Protein AF-A0A2I0R0S6-F1 (afdb_monomer_lite)

Sequence (100 aa):
MKDKNSAKSFLFNKSNYTFLIIGVVLIVVGFLLMIGGAAESLDEFNPDELFSPIRLTVAPILILIGYGVIIYSIMKKPQGLKKKDQLVDKGTMTSENNEE

pLDDT: mean 71.06, std 14.99, range [39.81, 94.88]

Foldseek 3Di:
DDPDDPVPPCLADPVLVVLLVVLVVLLVVLVVLLVVQPDPDPPDPPCCSVPVVCNVPVSVVSNVVSVVSNVCSSVPGPPVVVVVVVVVVVVVVVVVVVVD

Radius of gyration: 25.1 Å; chains: 1; bounding box: 50×36×78 Å

Secondary structure (DSSP, 8-state):
-----------S-HHHHHHHHHHHHHHHHHHHHHHTT--S-TT---HHHHS-HIIIIIHHHHHHHHHHHHHHHHHS--TTHHHHHHHHHHHHHHHHTT--

Structure (mmCIF, N/CA/C/O backbone):
data_AF-A0A2I0R0S6-F1
#
_entry.id   AF-A0A2I0R0S6-F1
#
loop_
_atom_site.group_PDB
_atom_site.id
_atom_site.type_symbol
_atom_site.label_atom_id
_atom_site.label_alt_id
_atom_site.label_comp_id
_atom_site.label_asym_id
_atom_site.label_entity_id
_atom_site.label_seq_id
_atom_site.pdbx_PDB_ins_code
_atom_site.Cartn_x
_atom_site.Cartn_y
_atom_site.Cartn_z
_atom_site.occupancy
_atom_site.B_iso_or_equiv
_atom_site.auth_seq_id
_atom_site.auth_comp_id
_atom_site.auth_asym_id
_atom_site.auth_atom_id
_atom_site.pdbx_PDB_model_num
ATOM 1 N N . MET A 1 1 ? -33.723 -20.772 24.095 1.00 46.19 1 MET A N 1
ATOM 2 C CA . MET A 1 1 ? -32.339 -20.279 23.926 1.00 46.19 1 MET A CA 1
ATOM 3 C C . MET A 1 1 ? -32.353 -19.065 23.008 1.00 46.19 1 MET A C 1
ATOM 5 O O . MET A 1 1 ? -33.164 -19.039 22.097 1.00 46.19 1 MET A O 1
ATOM 9 N N . LYS A 1 2 ? -31.535 -18.041 23.280 1.00 39.81 2 LYS A N 1
ATOM 10 C CA . LYS A 1 2 ? -31.439 -16.816 22.469 1.00 39.81 2 LYS A CA 1
ATOM 11 C C . LYS A 1 2 ? -30.070 -16.848 21.795 1.00 39.81 2 LYS A C 1
ATOM 13 O O . LYS A 1 2 ? -29.069 -16.571 22.455 1.00 39.81 2 LYS A O 1
ATOM 18 N N . ASP A 1 3 ? -30.038 -17.273 20.536 1.00 47.25 3 ASP A N 1
ATOM 19 C CA . ASP A 1 3 ? -28.813 -17.397 19.750 1.00 47.25 3 ASP A CA 1
ATOM 20 C C . ASP A 1 3 ? -28.200 -16.014 19.556 1.00 47.25 3 ASP A C 1
ATOM 22 O O . ASP A 1 3 ? -28.685 -15.164 18.804 1.00 47.25 3 ASP A O 1
ATOM 26 N N . LYS A 1 4 ? -27.142 -15.753 20.324 1.00 46.62 4 LYS A N 1
ATOM 27 C CA . LYS A 1 4 ? -26.336 -14.550 20.185 1.00 46.62 4 LYS A CA 1
ATOM 28 C C . LYS A 1 4 ? -25.519 -14.720 18.915 1.00 46.62 4 LYS A C 1
ATOM 30 O O . LYS A 1 4 ? -24.437 -15.299 18.945 1.00 46.62 4 LYS A O 1
ATOM 35 N N . ASN A 1 5 ? -26.094 -14.224 17.818 1.00 51.34 5 ASN A N 1
ATOM 36 C CA . ASN A 1 5 ? -25.410 -13.848 16.588 1.00 51.34 5 ASN A CA 1
ATOM 37 C C . ASN A 1 5 ? -23.947 -13.539 16.881 1.00 51.34 5 ASN A C 1
ATOM 39 O O . ASN A 1 5 ? -23.665 -12.670 17.711 1.00 51.34 5 ASN A O 1
ATOM 43 N N . SER A 1 6 ? -23.050 -14.266 16.214 1.00 50.78 6 SER A N 1
ATOM 44 C CA . SER A 1 6 ? -21.615 -14.038 16.235 1.00 50.78 6 SER A CA 1
ATOM 45 C C . SER A 1 6 ? -21.357 -12.553 16.032 1.00 50.78 6 SER A C 1
ATOM 47 O O . SER A 1 6 ? -21.371 -12.046 14.910 1.00 50.78 6 SER A O 1
ATOM 49 N N . ALA A 1 7 ? -21.126 -11.845 17.135 1.00 49.03 7 ALA A N 1
ATOM 50 C CA . ALA A 1 7 ? -20.551 -10.524 17.118 1.00 49.03 7 ALA A CA 1
ATOM 51 C C . ALA A 1 7 ? -19.114 -10.741 16.661 1.00 49.03 7 ALA A C 1
ATOM 53 O O . ALA A 1 7 ? -18.201 -10.853 17.474 1.00 49.03 7 ALA A O 1
ATOM 54 N N . LYS A 1 8 ? -18.941 -10.909 15.343 1.00 54.69 8 LYS A N 1
ATOM 55 C CA . LYS A 1 8 ? -17.659 -10.827 14.663 1.00 54.69 8 LYS A CA 1
ATOM 56 C C . LYS A 1 8 ? -17.108 -9.500 15.150 1.00 54.69 8 LYS A C 1
ATOM 58 O O . LYS A 1 8 ? -17.644 -8.4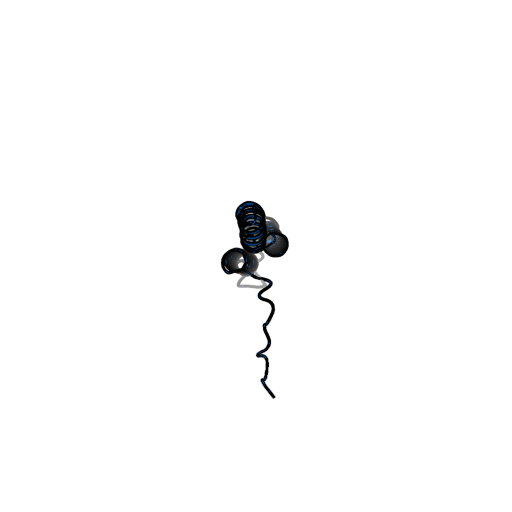50 14.798 1.00 54.69 8 LYS A O 1
ATOM 63 N N . SER A 1 9 ? -16.173 -9.559 16.093 1.00 53.31 9 SER A N 1
ATOM 64 C CA . SER A 1 9 ? -15.580 -8.376 16.681 1.00 53.31 9 SER A CA 1
ATOM 65 C C . SER A 1 9 ? -15.012 -7.607 15.500 1.00 53.31 9 SER A C 1
ATOM 67 O O . SER A 1 9 ? -14.102 -8.066 14.812 1.00 5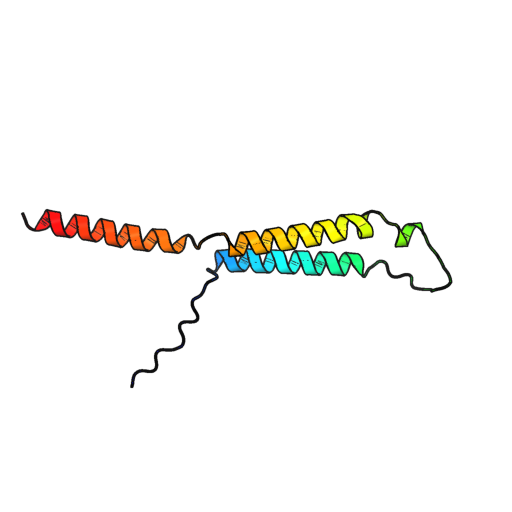3.31 9 SER A O 1
ATOM 69 N N . PHE A 1 10 ? -15.664 -6.499 15.155 1.00 58.34 10 PHE A N 1
ATOM 70 C CA . PHE A 1 10 ? -15.235 -5.649 14.060 1.00 58.34 10 PHE A CA 1
ATOM 71 C C . PHE A 1 10 ? -13.941 -4.977 14.528 1.00 58.34 10 PHE A C 1
ATOM 73 O O . PHE A 1 10 ? -13.939 -3.849 15.011 1.00 58.34 10 PHE A O 1
ATOM 80 N N . LEU A 1 11 ? -12.833 -5.717 14.417 1.00 59.09 11 LEU A N 1
ATOM 81 C CA . LEU A 1 11 ? -11.462 -5.256 14.639 1.00 59.09 11 LEU A CA 1
ATOM 82 C C . LEU A 1 11 ? -11.151 -4.057 13.729 1.00 59.09 11 LEU A C 1
ATOM 84 O O . LEU A 1 11 ? -10.326 -3.207 14.054 1.00 59.09 11 LEU A O 1
ATOM 88 N N . PHE A 1 12 ? -11.898 -3.937 12.630 1.00 61.66 12 PHE A N 1
ATOM 89 C CA . PHE A 1 12 ? -11.816 -2.858 11.665 1.00 61.66 12 PHE A CA 1
ATOM 90 C C . PHE A 1 12 ? -13.043 -1.952 11.778 1.00 61.66 12 PHE A C 1
ATOM 92 O O . PHE A 1 12 ? -14.133 -2.273 11.308 1.00 61.66 12 PHE A O 1
ATOM 99 N N . ASN A 1 13 ? -12.863 -0.786 12.400 1.00 68.12 13 ASN A N 1
ATOM 100 C CA . ASN A 1 13 ? -13.812 0.314 12.248 1.00 68.12 13 ASN A CA 1
ATOM 101 C C . ASN A 1 13 ? -13.825 0.790 10.785 1.00 68.12 13 ASN A C 1
ATOM 103 O O . ASN A 1 13 ? -12.810 0.688 10.096 1.00 68.12 13 ASN A O 1
ATOM 107 N N . LYS A 1 14 ? -14.944 1.372 10.326 1.00 69.00 14 LYS A N 1
ATOM 108 C CA . LYS A 1 14 ? -15.149 1.830 8.932 1.00 69.00 14 LYS A CA 1
ATOM 109 C C . LYS A 1 14 ? -13.982 2.678 8.403 1.00 69.00 14 LYS A C 1
ATOM 111 O O . LYS A 1 14 ? -13.584 2.525 7.259 1.00 69.00 14 LYS A O 1
ATOM 116 N N . SER A 1 15 ? -13.404 3.517 9.265 1.00 70.94 15 SER A N 1
ATOM 117 C CA . SER A 1 15 ? -12.243 4.353 8.937 1.00 70.94 15 SER A CA 1
ATOM 118 C C . SER A 1 15 ? -10.954 3.546 8.720 1.00 70.94 15 SER A C 1
ATOM 120 O O . SER A 1 15 ? -10.239 3.797 7.758 1.00 70.94 15 SER A O 1
ATOM 122 N N . ASN A 1 16 ? -10.681 2.538 9.555 1.00 77.19 16 ASN A N 1
ATOM 123 C CA . ASN A 1 16 ? -9.493 1.685 9.426 1.00 77.19 16 ASN A CA 1
ATOM 124 C C . ASN A 1 16 ? -9.600 0.739 8.219 1.00 77.19 16 ASN A C 1
ATOM 126 O O . ASN A 1 16 ? -8.598 0.426 7.583 1.00 77.19 16 ASN A O 1
ATOM 130 N N . TYR A 1 17 ? -10.820 0.316 7.879 1.00 83.62 17 TYR A N 1
ATOM 131 C CA . TYR A 1 17 ? -11.077 -0.527 6.713 1.00 83.62 17 TYR A CA 1
ATOM 132 C C . TYR A 1 17 ? -10.778 0.193 5.387 1.00 83.62 17 TYR A C 1
ATOM 134 O O . TYR A 1 17 ? -10.258 -0.422 4.460 1.00 83.62 17 TYR A O 1
ATOM 142 N N . THR A 1 18 ? -11.021 1.506 5.309 1.00 85.19 18 THR A N 1
ATOM 143 C CA . THR A 1 18 ? -10.655 2.306 4.130 1.00 85.19 18 THR A CA 1
ATOM 144 C C . THR A 1 18 ? -9.145 2.303 3.889 1.00 85.19 18 THR A C 1
ATOM 146 O O . THR A 1 18 ? -8.712 2.059 2.767 1.00 85.19 18 THR A O 1
ATOM 149 N N . PHE A 1 19 ? -8.330 2.516 4.929 1.00 86.06 19 PHE A N 1
ATOM 150 C CA . PHE A 1 19 ? -6.869 2.492 4.788 1.00 86.06 19 PHE A CA 1
ATOM 151 C C . PHE A 1 19 ? -6.329 1.092 4.456 1.00 86.06 19 PHE A C 1
ATOM 153 O O . PHE A 1 19 ? -5.395 0.973 3.666 1.00 86.06 19 PHE A O 1
ATOM 160 N N . LEU A 1 20 ? -6.964 0.034 4.978 1.00 89.31 20 LEU A N 1
ATOM 161 C CA . LEU A 1 20 ? -6.657 -1.348 4.605 1.00 89.31 20 LEU A CA 1
ATOM 162 C C . LEU A 1 20 ? -6.860 -1.579 3.098 1.00 89.31 20 LEU A C 1
ATOM 164 O O . LEU A 1 20 ? -5.961 -2.089 2.435 1.00 89.31 20 LEU A O 1
ATOM 168 N N . ILE A 1 21 ? -8.013 -1.171 2.553 1.00 90.25 21 ILE A N 1
ATOM 169 C CA . ILE A 1 21 ? -8.302 -1.298 1.116 1.00 90.25 21 ILE A CA 1
ATOM 170 C C . ILE A 1 21 ? -7.295 -0.502 0.288 1.00 90.25 21 ILE A C 1
ATOM 172 O O . ILE A 1 21 ? -6.784 -1.022 -0.699 1.00 90.25 21 ILE A O 1
ATOM 176 N N . ILE A 1 22 ? -6.978 0.730 0.696 1.00 91.12 22 ILE A N 1
ATOM 177 C CA . ILE A 1 22 ? -5.987 1.563 0.001 1.00 91.12 22 ILE A CA 1
ATOM 178 C C . ILE A 1 22 ? -4.631 0.848 -0.063 1.00 91.12 22 ILE A C 1
ATOM 180 O O . ILE A 1 22 ? -4.021 0.792 -1.128 1.00 91.12 22 ILE A O 1
ATOM 184 N N . GLY A 1 23 ? -4.180 0.248 1.043 1.00 91.00 23 GLY A N 1
ATOM 185 C CA . GLY A 1 23 ? -2.936 -0.520 1.071 1.00 91.00 23 GLY A CA 1
ATOM 186 C C . GLY A 1 23 ? -2.953 -1.734 0.134 1.00 91.00 23 GLY A C 1
ATOM 187 O O . GLY A 1 23 ? -1.982 -1.972 -0.579 1.00 91.00 23 GLY A O 1
ATOM 188 N N . VAL A 1 24 ? -4.075 -2.458 0.066 1.00 93.62 24 VAL A N 1
ATOM 189 C CA . VAL A 1 24 ? -4.245 -3.588 -0.867 1.00 93.62 24 VAL A CA 1
ATOM 190 C C . VAL A 1 24 ? -4.208 -3.119 -2.323 1.00 93.62 24 VAL A C 1
ATOM 192 O O . VAL A 1 24 ? -3.519 -3.727 -3.137 1.00 93.62 24 VAL A O 1
ATOM 195 N N . VAL A 1 25 ? -4.892 -2.019 -2.654 1.00 94.88 25 VAL A N 1
ATOM 196 C CA . VAL A 1 25 ? -4.876 -1.443 -4.009 1.00 94.88 25 VAL A CA 1
ATOM 197 C C . VAL A 1 25 ? -3.457 -1.036 -4.411 1.00 94.88 25 VAL A C 1
ATOM 199 O O . VAL A 1 25 ? -3.045 -1.335 -5.527 1.00 94.88 25 VAL A O 1
ATOM 202 N N . LEU A 1 26 ? -2.678 -0.432 -3.507 1.00 92.62 26 LEU A N 1
ATOM 203 C CA . LEU A 1 26 ? -1.278 -0.075 -3.771 1.00 92.62 26 LEU A CA 1
ATOM 204 C C . LEU A 1 26 ? -0.408 -1.297 -4.086 1.00 92.62 26 LEU A C 1
ATOM 206 O O . LEU A 1 26 ? 0.393 -1.249 -5.016 1.00 92.62 26 LEU A O 1
ATOM 210 N N . ILE A 1 27 ? -0.588 -2.399 -3.353 1.00 92.56 27 ILE A N 1
ATOM 211 C CA . ILE A 1 27 ? 0.131 -3.654 -3.610 1.00 92.56 27 ILE A CA 1
ATOM 212 C C . ILE A 1 27 ? -0.244 -4.218 -4.984 1.00 92.56 27 ILE A C 1
ATOM 214 O O . ILE A 1 27 ? 0.640 -4.577 -5.758 1.00 92.56 27 ILE A O 1
ATOM 218 N N . VAL A 1 28 ? -1.540 -4.258 -5.310 1.00 93.25 28 VAL A N 1
ATOM 219 C CA . VAL A 1 28 ? -2.026 -4.739 -6.613 1.00 93.25 28 VAL A CA 1
ATOM 220 C C . VAL A 1 28 ? -1.463 -3.889 -7.750 1.00 93.25 28 VAL A C 1
ATOM 222 O O . VAL A 1 28 ? -0.950 -4.437 -8.719 1.00 93.25 28 VAL A O 1
ATOM 225 N N . VAL A 1 29 ? -1.488 -2.561 -7.617 1.00 90.19 29 VAL A N 1
ATOM 226 C CA . VAL A 1 29 ? -0.899 -1.644 -8.604 1.00 90.19 29 VAL A CA 1
ATOM 227 C C . VAL A 1 29 ? 0.610 -1.863 -8.733 1.00 90.19 29 VAL A C 1
ATOM 229 O O . VAL A 1 29 ? 1.116 -1.886 -9.850 1.00 90.19 29 VAL A O 1
ATOM 232 N N . GLY A 1 30 ? 1.326 -2.085 -7.627 1.00 88.19 30 GLY A N 1
ATOM 233 C CA . GLY A 1 30 ? 2.759 -2.391 -7.645 1.00 88.19 30 GLY A CA 1
ATOM 234 C C . GLY A 1 30 ? 3.078 -3.677 -8.409 1.00 88.19 30 GLY A C 1
ATOM 235 O O . GLY A 1 30 ? 3.978 -3.687 -9.247 1.00 88.19 30 GLY A O 1
ATOM 236 N N . PHE A 1 31 ? 2.296 -4.737 -8.193 1.00 87.38 31 PHE A N 1
ATOM 237 C CA . PHE A 1 31 ? 2.440 -5.981 -8.952 1.00 87.38 31 PHE A CA 1
ATOM 238 C C . PHE A 1 31 ? 2.058 -5.822 -10.428 1.00 87.38 31 PHE A C 1
ATOM 240 O O . PHE A 1 31 ? 2.751 -6.354 -11.291 1.00 87.38 31 PHE A O 1
ATOM 247 N N . LEU A 1 32 ? 1.013 -5.053 -10.747 1.00 86.62 32 LEU A N 1
ATOM 248 C CA . LEU A 1 32 ? 0.648 -4.759 -12.137 1.00 86.62 32 LEU A CA 1
ATOM 249 C C . LEU A 1 32 ? 1.758 -3.989 -12.868 1.00 86.62 32 LEU A C 1
ATOM 251 O O . LEU A 1 32 ? 2.066 -4.307 -14.015 1.00 86.62 32 LEU A O 1
ATOM 255 N N . LEU A 1 33 ? 2.410 -3.036 -12.192 1.00 82.81 33 LEU A N 1
ATOM 256 C CA . LEU A 1 33 ? 3.569 -2.313 -12.729 1.00 82.81 33 LEU A CA 1
ATOM 257 C C . LEU A 1 33 ? 4.749 -3.251 -13.044 1.00 82.81 33 LEU A C 1
ATOM 259 O O . LEU A 1 33 ? 5.483 -3.015 -14.004 1.00 82.81 33 LEU A O 1
ATOM 263 N N . MET A 1 34 ? 4.923 -4.308 -12.242 1.00 81.06 34 MET A N 1
ATOM 264 C CA . MET A 1 34 ? 5.965 -5.323 -12.426 1.00 81.06 34 MET A CA 1
ATOM 265 C C . MET A 1 34 ? 5.678 -6.237 -13.631 1.00 81.06 34 MET A C 1
ATOM 267 O O . MET A 1 34 ? 6.609 -6.626 -14.328 1.00 81.06 34 MET A O 1
ATOM 271 N N . ILE A 1 35 ? 4.403 -6.544 -13.904 1.00 75.06 35 ILE A N 1
ATOM 272 C CA . ILE A 1 35 ? 3.979 -7.429 -15.007 1.00 75.06 35 ILE A CA 1
ATOM 273 C C . ILE A 1 35 ? 4.032 -6.723 -16.374 1.00 75.06 35 ILE A C 1
ATOM 275 O O . ILE A 1 35 ? 4.341 -7.358 -17.378 1.00 75.06 35 ILE A O 1
ATOM 279 N N . GLY A 1 36 ? 3.775 -5.412 -16.438 1.00 66.31 36 GLY A N 1
ATOM 280 C CA . GLY A 1 36 ? 3.651 -4.655 -17.698 1.00 66.31 36 GLY A CA 1
ATOM 281 C C . GLY A 1 36 ? 4.944 -4.426 -18.500 1.00 66.31 36 GLY A C 1
ATOM 282 O O . GLY A 1 36 ? 5.010 -3.465 -19.263 1.00 66.31 36 GLY A O 1
ATOM 283 N N . GLY A 1 37 ? 6.002 -5.204 -18.266 1.00 60.41 37 GLY A N 1
ATOM 284 C CA . GLY A 1 37 ? 7.306 -5.105 -18.942 1.00 60.41 37 GLY A CA 1
ATOM 285 C C . GLY A 1 37 ? 7.847 -6.437 -19.438 1.00 60.41 37 GLY A C 1
ATOM 286 O O . GLY A 1 37 ? 9.041 -6.542 -19.699 1.00 60.41 37 GLY A O 1
ATOM 287 N N . ALA A 1 38 ? 6.997 -7.463 -19.489 1.00 57.53 38 ALA A N 1
ATOM 288 C CA . ALA A 1 38 ? 7.355 -8.742 -20.075 1.00 57.53 38 ALA A CA 1
ATOM 289 C C . ALA A 1 38 ? 7.576 -8.559 -21.584 1.00 57.53 38 ALA A C 1
ATOM 291 O O . ALA A 1 38 ? 6.679 -8.088 -22.279 1.00 57.53 38 ALA A O 1
ATOM 292 N N . ALA A 1 39 ? 8.774 -8.901 -22.060 1.00 52.62 39 ALA A N 1
ATOM 293 C CA . ALA A 1 39 ? 9.128 -8.851 -23.474 1.00 52.62 39 ALA A CA 1
ATOM 294 C C . ALA A 1 39 ? 8.197 -9.762 -24.295 1.00 52.62 39 ALA A C 1
ATOM 296 O O . ALA A 1 39 ? 7.947 -10.904 -23.903 1.00 52.62 39 ALA A O 1
ATOM 297 N N . GLU A 1 40 ? 7.683 -9.265 -25.424 1.00 60.31 40 GLU A N 1
ATOM 298 C CA . GLU A 1 40 ? 6.767 -10.014 -26.303 1.00 60.31 40 GLU A CA 1
ATOM 299 C C . GLU A 1 40 ? 7.470 -11.146 -27.085 1.00 60.31 40 GLU A C 1
ATOM 301 O O . GLU A 1 40 ? 6.815 -12.036 -27.629 1.00 60.31 40 GLU A O 1
ATOM 306 N N . SER A 1 41 ? 8.805 -11.160 -27.098 1.00 60.22 41 SER A N 1
ATOM 307 C CA . SER A 1 41 ? 9.651 -12.055 -27.892 1.00 60.22 41 SER A CA 1
ATOM 308 C C . SER A 1 41 ? 10.888 -12.492 -27.086 1.00 60.22 41 SER A C 1
ATOM 310 O O . SER A 1 41 ? 11.614 -11.671 -26.534 1.00 60.22 41 SER A O 1
ATOM 312 N N . LEU A 1 42 ? 11.152 -13.806 -27.008 1.00 60.84 42 LEU A N 1
ATOM 313 C CA . LEU A 1 42 ? 12.326 -14.373 -26.311 1.00 60.84 42 LEU A CA 1
ATOM 314 C C . LEU A 1 42 ? 13.667 -14.018 -26.984 1.00 60.84 42 LEU A C 1
ATOM 316 O O . LEU A 1 42 ? 14.706 -14.071 -26.330 1.00 60.84 42 LEU A O 1
ATOM 320 N N . ASP A 1 43 ? 13.632 -13.668 -28.273 1.00 63.22 43 ASP A N 1
ATOM 321 C CA . ASP A 1 43 ? 14.808 -13.385 -29.106 1.00 63.22 43 ASP A CA 1
ATOM 322 C C . ASP A 1 43 ? 15.204 -11.897 -29.137 1.00 63.22 43 ASP A C 1
ATOM 324 O O . ASP A 1 43 ? 16.264 -11.550 -29.658 1.00 63.22 43 ASP A O 1
ATOM 328 N N . GLU A 1 44 ? 14.394 -11.008 -28.556 1.00 58.75 44 GLU A N 1
ATOM 329 C CA . GLU A 1 44 ? 14.626 -9.562 -28.571 1.00 58.75 44 GLU A CA 1
ATOM 330 C C . GLU A 1 44 ? 14.947 -9.084 -27.152 1.00 58.75 44 GLU A C 1
ATOM 332 O O . GLU A 1 44 ? 14.098 -8.656 -26.368 1.00 58.75 44 GLU A O 1
ATOM 337 N N . PHE A 1 45 ? 16.218 -9.225 -26.777 1.00 56.75 45 PHE A N 1
ATOM 338 C CA . PHE A 1 45 ? 16.715 -8.712 -25.508 1.00 56.75 45 PHE A CA 1
ATOM 339 C C . PHE A 1 45 ? 16.803 -7.184 -25.596 1.00 56.75 45 PHE A C 1
ATOM 341 O O . PHE A 1 45 ? 17.830 -6.647 -25.998 1.00 56.75 45 PHE A O 1
ATOM 348 N N . ASN A 1 46 ? 15.718 -6.494 -25.235 1.00 58.94 46 ASN A N 1
ATOM 349 C CA . ASN A 1 46 ? 15.676 -5.042 -25.064 1.00 58.94 46 ASN A CA 1
ATOM 350 C C . ASN A 1 46 ? 16.088 -4.690 -23.621 1.00 58.94 46 ASN A C 1
ATOM 352 O O . ASN A 1 46 ? 15.236 -4.674 -22.722 1.00 58.94 46 ASN A O 1
ATOM 356 N N . PRO A 1 47 ? 17.385 -4.425 -23.345 1.00 57.84 47 PRO A N 1
ATOM 357 C CA . PRO A 1 47 ? 17.856 -4.119 -21.997 1.00 57.84 47 PRO A CA 1
ATOM 358 C C . PRO A 1 47 ? 17.171 -2.876 -21.420 1.00 57.84 47 PRO A C 1
ATOM 360 O O . PRO A 1 47 ? 16.944 -2.819 -20.217 1.00 57.84 47 PRO A O 1
ATOM 363 N N . ASP A 1 48 ? 16.771 -1.920 -22.256 1.00 62.41 48 ASP A N 1
ATOM 364 C CA . ASP A 1 48 ? 16.142 -0.675 -21.809 1.00 62.41 48 ASP A CA 1
ATOM 365 C C . ASP A 1 48 ? 14.724 -0.883 -21.237 1.00 62.41 48 ASP A C 1
ATOM 367 O O . ASP A 1 48 ? 14.301 -0.165 -20.326 1.00 62.41 48 ASP A O 1
ATOM 371 N N . GLU A 1 49 ? 13.991 -1.897 -21.710 1.00 60.81 49 GLU A N 1
ATOM 372 C CA . GLU A 1 49 ? 12.627 -2.192 -21.246 1.00 60.81 49 GLU A CA 1
ATOM 373 C C . GLU A 1 49 ? 12.605 -3.110 -20.016 1.00 60.81 49 GLU A C 1
ATOM 375 O O . GLU A 1 49 ? 11.777 -2.913 -19.112 1.00 60.81 49 GLU A O 1
ATOM 380 N N . LEU A 1 50 ? 13.547 -4.063 -19.963 1.00 60.00 50 LEU A N 1
ATOM 381 C CA . LEU A 1 50 ? 13.735 -5.020 -18.867 1.00 60.00 50 LEU A CA 1
ATOM 382 C C . LEU A 1 50 ? 14.463 -4.401 -17.664 1.00 60.00 50 LEU A C 1
ATOM 384 O O . LEU A 1 50 ? 14.060 -4.618 -16.522 1.00 60.00 50 LEU A O 1
ATOM 388 N N . PHE A 1 51 ? 15.497 -3.586 -17.903 1.00 57.31 51 PHE A N 1
ATOM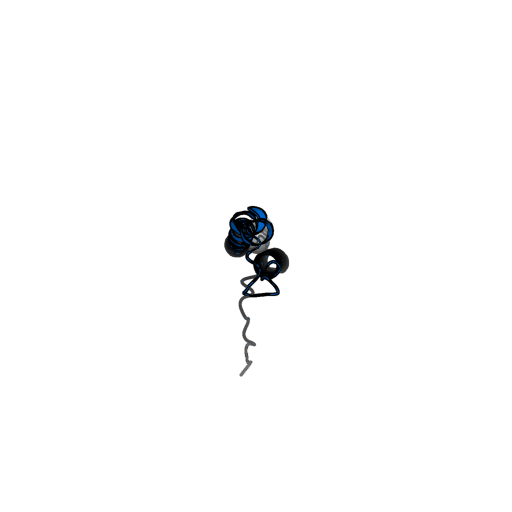 389 C CA . PHE A 1 51 ? 16.254 -2.874 -16.867 1.00 57.31 51 PHE A CA 1
ATOM 390 C C . PHE A 1 51 ? 15.769 -1.442 -16.661 1.00 57.31 51 PHE A C 1
ATOM 392 O O . PHE A 1 51 ? 16.522 -0.594 -16.180 1.00 57.31 51 PHE A O 1
ATOM 399 N N . SER A 1 52 ? 14.500 -1.155 -16.959 1.00 63.97 52 SER A N 1
ATOM 400 C CA . SER A 1 52 ? 13.932 0.126 -16.565 1.00 63.97 52 SER A CA 1
ATOM 401 C C . SER A 1 52 ? 13.977 0.225 -15.031 1.00 63.97 52 SER A C 1
ATOM 403 O O . SER A 1 52 ? 13.306 -0.560 -14.344 1.00 63.97 52 SER A O 1
ATOM 405 N N . PRO A 1 53 ? 14.738 1.176 -14.450 1.00 65.44 53 PRO A N 1
ATOM 406 C CA . PRO A 1 53 ? 14.925 1.279 -13.001 1.00 65.44 53 PRO A CA 1
ATOM 407 C C . PRO A 1 53 ? 13.591 1.443 -12.264 1.00 65.44 53 PRO A C 1
ATOM 409 O O . PRO A 1 53 ? 13.474 1.095 -11.091 1.00 65.44 53 PRO A O 1
ATOM 412 N N . ILE A 1 54 ? 12.548 1.883 -12.968 1.00 68.31 54 ILE A N 1
ATOM 413 C CA . ILE A 1 54 ? 11.180 2.005 -12.474 1.00 68.31 54 ILE A CA 1
ATOM 414 C C . ILE A 1 54 ? 10.599 0.639 -12.069 1.00 68.31 54 ILE A C 1
ATOM 416 O O . ILE A 1 54 ? 10.057 0.500 -10.977 1.00 68.31 54 ILE A O 1
ATOM 420 N N . ARG A 1 55 ? 10.749 -0.414 -12.874 1.00 72.75 55 ARG A N 1
ATOM 421 C CA . ARG A 1 55 ? 10.170 -1.729 -12.534 1.00 72.75 55 ARG A CA 1
ATOM 422 C C . ARG A 1 55 ? 10.960 -2.430 -11.431 1.00 72.75 55 ARG A C 1
ATOM 424 O O . ARG A 1 55 ? 10.379 -3.114 -10.597 1.00 72.75 55 ARG A O 1
ATOM 431 N N . LEU A 1 56 ? 12.275 -2.219 -11.406 1.00 75.38 56 LEU A N 1
ATOM 432 C CA . LEU A 1 56 ? 13.190 -2.909 -10.496 1.00 75.38 56 LEU A CA 1
ATOM 433 C C . LEU A 1 56 ? 13.276 -2.243 -9.114 1.00 75.38 56 LEU A C 1
ATOM 435 O O . LEU A 1 56 ? 13.538 -2.923 -8.127 1.00 75.38 56 LEU A O 1
ATOM 439 N N . THR A 1 57 ? 13.020 -0.932 -9.021 1.00 80.88 57 THR A N 1
ATOM 440 C CA . THR A 1 57 ? 13.056 -0.194 -7.744 1.00 80.88 57 THR A CA 1
ATOM 441 C C . THR A 1 57 ? 11.713 0.414 -7.362 1.00 80.88 57 THR A C 1
ATOM 443 O O . THR A 1 57 ? 11.260 0.208 -6.238 1.00 80.88 57 THR A O 1
ATOM 446 N N . VAL A 1 58 ? 11.020 1.100 -8.275 1.00 83.81 58 VAL A N 1
ATOM 447 C CA . VAL A 1 58 ? 9.772 1.807 -7.937 1.00 83.81 58 VAL A CA 1
ATOM 448 C C . VAL A 1 58 ? 8.653 0.821 -7.612 1.00 83.81 58 VAL A C 1
ATOM 450 O O . VAL A 1 58 ? 7.950 1.026 -6.624 1.00 83.81 58 VAL A O 1
ATOM 453 N N . ALA A 1 59 ? 8.514 -0.276 -8.365 1.00 86.38 59 ALA A N 1
ATOM 454 C CA . ALA A 1 59 ? 7.472 -1.268 -8.087 1.00 86.38 59 ALA A CA 1
ATOM 455 C C . ALA A 1 59 ? 7.664 -1.980 -6.725 1.00 86.38 59 ALA A C 1
ATOM 457 O O . ALA A 1 59 ? 6.717 -1.968 -5.930 1.00 86.38 59 ALA A O 1
ATOM 458 N N . PRO A 1 60 ? 8.859 -2.504 -6.366 1.00 86.94 60 PRO A N 1
ATOM 459 C CA . PRO A 1 60 ? 9.091 -3.062 -5.031 1.00 86.94 60 PRO A CA 1
ATOM 460 C C . PRO A 1 60 ? 8.897 -2.045 -3.906 1.00 86.94 60 PRO A C 1
ATOM 462 O O . PRO A 1 60 ? 8.282 -2.367 -2.891 1.00 86.94 60 PRO A O 1
ATOM 465 N N . ILE A 1 61 ? 9.357 -0.80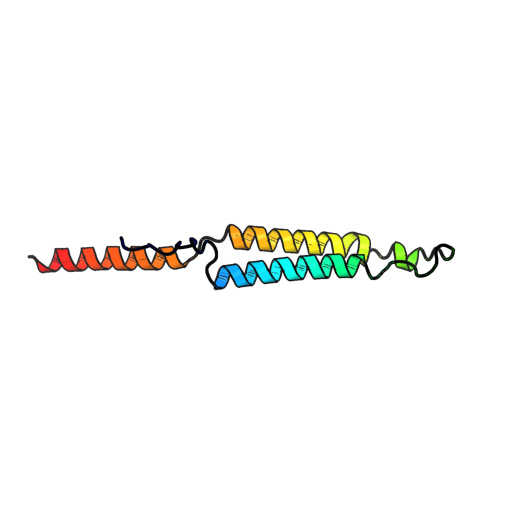3 -4.087 1.00 91.69 61 ILE A N 1
ATOM 466 C CA . ILE A 1 61 ? 9.164 0.267 -3.099 1.00 91.69 61 ILE A CA 1
ATOM 467 C C . ILE A 1 61 ? 7.669 0.547 -2.889 1.00 91.69 61 ILE A C 1
ATOM 469 O O . ILE A 1 61 ? 7.228 0.682 -1.747 1.00 91.69 61 ILE A O 1
ATOM 473 N N . LEU A 1 62 ? 6.868 0.572 -3.958 1.00 90.69 62 LEU A N 1
ATOM 474 C CA . LEU A 1 62 ? 5.422 0.783 -3.867 1.00 90.69 62 LEU A CA 1
ATOM 475 C C . LEU A 1 62 ? 4.730 -0.335 -3.073 1.00 90.69 62 LEU A C 1
ATOM 477 O O . LEU A 1 62 ? 3.874 -0.058 -2.232 1.00 90.69 62 LEU A O 1
ATOM 481 N N . ILE A 1 63 ? 5.140 -1.589 -3.288 1.00 92.62 63 ILE A N 1
ATOM 482 C CA . ILE A 1 63 ? 4.635 -2.751 -2.542 1.00 92.62 63 ILE A CA 1
ATOM 483 C C . ILE A 1 63 ? 4.997 -2.635 -1.054 1.00 92.62 63 ILE A C 1
ATOM 485 O O . ILE A 1 63 ? 4.139 -2.856 -0.197 1.00 92.62 63 ILE A O 1
ATOM 489 N N . LEU A 1 64 ? 6.234 -2.240 -0.731 1.00 94.25 64 LEU A N 1
ATOM 490 C CA . LEU A 1 64 ? 6.679 -2.028 0.651 1.00 94.25 64 LEU A CA 1
ATOM 491 C C . LEU A 1 64 ? 5.879 -0.920 1.348 1.00 94.25 64 LEU A C 1
ATOM 493 O O . LEU A 1 64 ? 5.454 -1.091 2.492 1.00 94.25 64 LEU A O 1
ATOM 497 N N . ILE A 1 65 ? 5.614 0.188 0.651 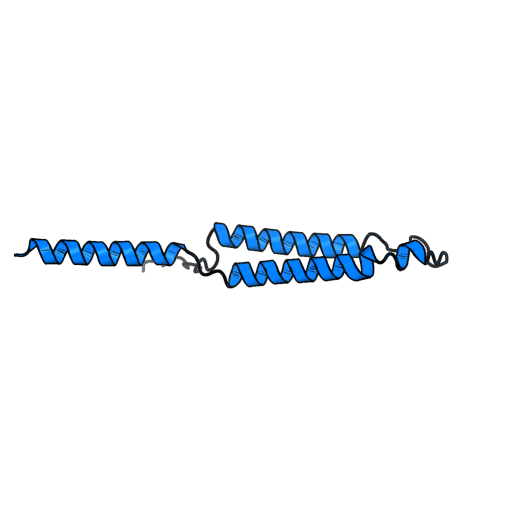1.00 94.38 65 ILE A N 1
ATOM 498 C CA . ILE A 1 65 ? 4.759 1.271 1.154 1.00 94.38 65 ILE A CA 1
ATOM 499 C C . ILE A 1 65 ? 3.335 0.755 1.392 1.00 94.38 65 ILE A C 1
ATOM 501 O O . ILE A 1 65 ? 2.762 1.014 2.450 1.00 94.38 65 ILE A O 1
ATOM 505 N N . GLY A 1 66 ? 2.778 -0.021 0.456 1.00 92.56 66 GLY A N 1
ATOM 506 C CA . GLY A 1 66 ? 1.460 -0.645 0.600 1.00 92.56 66 GLY A CA 1
ATOM 507 C C . GLY A 1 66 ? 1.363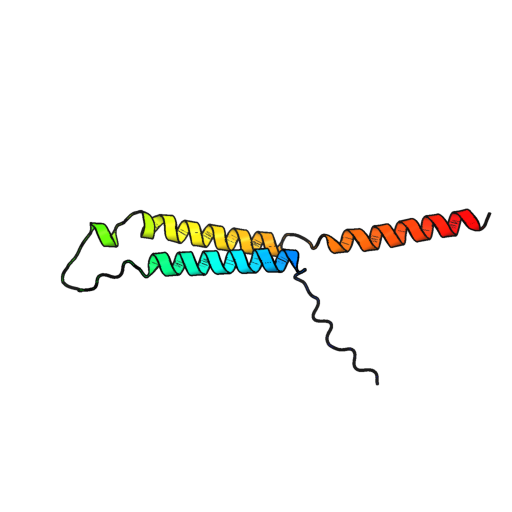 -1.530 1.847 1.00 92.56 66 GLY A C 1
ATOM 508 O O . GLY A 1 66 ? 0.425 -1.391 2.636 1.00 92.56 66 GLY A O 1
ATOM 509 N N . TYR A 1 67 ? 2.376 -2.364 2.096 1.00 94.25 67 TYR A N 1
ATOM 510 C CA . TYR A 1 67 ? 2.477 -3.155 3.326 1.00 94.25 67 TYR A CA 1
ATOM 511 C C . TYR A 1 67 ? 2.579 -2.284 4.584 1.00 94.25 67 TYR A C 1
ATOM 513 O O . TYR A 1 67 ? 1.883 -2.547 5.566 1.00 94.25 67 TYR A O 1
ATOM 521 N N . GLY A 1 68 ? 3.382 -1.217 4.556 1.00 93.62 68 GLY A N 1
ATOM 522 C CA . GLY A 1 68 ? 3.486 -0.263 5.663 1.00 93.62 68 GLY A CA 1
ATOM 523 C C . GLY A 1 68 ? 2.143 0.390 6.009 1.00 93.62 68 GLY A C 1
ATOM 524 O O . GLY A 1 68 ? 1.780 0.487 7.182 1.00 93.62 68 GLY A O 1
ATOM 525 N N . VAL A 1 69 ? 1.357 0.763 4.994 1.00 90.62 69 VAL A N 1
ATOM 526 C CA . VAL A 1 69 ? 0.006 1.322 5.162 1.00 90.62 69 VAL A CA 1
ATOM 527 C C . VAL A 1 69 ? -0.947 0.302 5.787 1.00 90.62 69 VAL A C 1
ATOM 529 O O . VAL A 1 69 ? -1.707 0.657 6.691 1.00 90.62 69 VAL A O 1
ATOM 532 N N . ILE A 1 70 ? -0.900 -0.968 5.372 1.00 89.50 70 ILE A N 1
ATOM 533 C CA . ILE A 1 70 ? -1.716 -2.044 5.962 1.00 89.50 70 ILE A CA 1
ATOM 534 C C . ILE A 1 70 ? -1.370 -2.237 7.441 1.00 89.50 70 ILE A C 1
ATOM 536 O O . ILE A 1 70 ? -2.265 -2.233 8.288 1.00 89.50 70 ILE A O 1
ATOM 540 N N . ILE A 1 71 ? -0.079 -2.346 7.764 1.00 89.50 71 ILE A N 1
ATOM 541 C CA . ILE A 1 71 ? 0.403 -2.507 9.142 1.00 89.50 71 ILE A CA 1
ATOM 542 C C . ILE A 1 71 ? -0.049 -1.322 9.999 1.00 89.50 71 ILE A C 1
ATOM 544 O O . ILE A 1 71 ? -0.613 -1.517 11.077 1.00 89.50 71 ILE A O 1
ATOM 548 N N . TYR A 1 72 ? 0.113 -0.094 9.500 1.00 87.12 72 TYR A N 1
ATOM 549 C CA . TYR A 1 72 ? -0.351 1.109 10.189 1.00 87.12 72 TYR A CA 1
ATOM 550 C C . TYR A 1 72 ? -1.873 1.108 10.399 1.00 87.12 72 TYR A C 1
ATOM 552 O O . TYR A 1 72 ? -2.349 1.463 11.476 1.00 87.12 72 TYR A O 1
ATOM 560 N N . SER A 1 73 ? -2.645 0.658 9.408 1.00 84.56 73 SER A N 1
ATOM 561 C CA . SER A 1 73 ? -4.112 0.576 9.481 1.00 84.56 73 SER A CA 1
ATOM 562 C C . SER A 1 73 ? -4.598 -0.405 10.544 1.00 84.56 73 SER A C 1
ATOM 564 O O . SER A 1 73 ? -5.603 -0.147 11.207 1.00 84.56 73 SER A O 1
ATOM 566 N N . ILE A 1 74 ? -3.879 -1.518 10.714 1.00 81.75 74 ILE A N 1
ATOM 567 C CA . ILE A 1 74 ? -4.152 -2.524 11.745 1.00 81.75 74 ILE A CA 1
ATOM 568 C C . ILE A 1 74 ? -3.724 -2.003 13.123 1.00 81.75 74 ILE A C 1
ATOM 570 O O . ILE A 1 74 ? -4.466 -2.138 14.095 1.00 81.75 74 ILE A O 1
ATOM 574 N N . MET A 1 75 ? -2.548 -1.376 13.215 1.00 82.50 75 MET A N 1
ATOM 575 C CA . MET A 1 75 ? -1.991 -0.873 14.473 1.00 82.50 75 MET A CA 1
ATOM 576 C C . MET A 1 75 ? -2.744 0.353 15.009 1.00 82.50 75 MET A C 1
ATOM 578 O O . MET A 1 75 ? -2.783 0.587 16.221 1.00 82.50 75 MET A O 1
ATOM 582 N N . LYS A 1 76 ? -3.376 1.143 14.132 1.00 69.81 76 LYS A N 1
ATOM 583 C CA . LYS A 1 76 ? -4.170 2.312 14.512 1.00 69.81 76 LYS A CA 1
ATOM 584 C C . LYS A 1 76 ? -5.429 1.879 15.269 1.00 69.81 76 LYS A C 1
ATOM 586 O O . LYS A 1 76 ? -6.486 1.616 14.691 1.00 69.81 76 LYS A O 1
ATOM 591 N N . LYS A 1 77 ? -5.303 1.842 16.601 1.00 60.78 77 LYS A N 1
ATOM 592 C CA . LYS A 1 77 ? -6.376 1.521 17.552 1.00 60.78 77 LYS A CA 1
ATOM 593 C C . LYS A 1 77 ? -7.645 2.320 17.207 1.00 60.78 77 LYS A C 1
ATOM 595 O O . LYS A 1 77 ? -7.563 3.539 17.017 1.00 60.78 77 LYS A O 1
ATOM 600 N N . PRO A 1 78 ? -8.819 1.670 17.122 1.00 59.81 78 PRO A N 1
ATOM 601 C CA . PRO A 1 78 ? -10.060 2.341 16.770 1.00 59.81 78 PRO A CA 1
ATOM 602 C C . PRO A 1 78 ? -10.372 3.442 17.787 1.00 59.81 78 PRO A C 1
ATOM 604 O O . PRO A 1 78 ? -10.608 3.188 18.967 1.00 59.81 78 PRO A O 1
ATOM 607 N N . GLN A 1 79 ? -10.417 4.680 17.301 1.00 57.47 79 GLN A N 1
ATOM 608 C CA . GLN A 1 79 ? -10.672 5.896 18.087 1.00 57.47 79 GLN A CA 1
ATOM 609 C C . GLN A 1 79 ? -12.065 5.880 18.760 1.00 57.47 79 GLN A C 1
ATOM 611 O O . GLN A 1 79 ? -12.346 6.684 19.643 1.00 57.47 79 GLN A O 1
ATOM 616 N N . GLY A 1 80 ? -12.933 4.936 18.376 1.00 56.16 80 GLY A N 1
ATOM 617 C CA . GLY A 1 80 ? -14.268 4.749 18.943 1.00 56.16 80 GLY A CA 1
ATOM 618 C C . GLY A 1 80 ? -14.304 4.189 20.370 1.00 56.16 80 GLY A C 1
ATOM 619 O O . GLY A 1 80 ? -15.347 4.294 21.008 1.00 56.16 80 GLY A O 1
ATOM 620 N N . LEU A 1 81 ? -13.203 3.635 20.895 1.00 58.31 81 LEU A N 1
ATOM 621 C CA . LEU A 1 81 ? -13.163 3.162 22.289 1.00 58.31 81 LEU A CA 1
ATOM 622 C C . LEU A 1 81 ? -13.093 4.330 23.286 1.00 58.31 81 LEU A C 1
ATOM 624 O O . LEU A 1 81 ? -13.821 4.330 24.270 1.00 58.31 81 LEU A O 1
ATOM 628 N N . LYS A 1 82 ? -12.359 5.406 22.958 1.00 53.91 82 LYS A N 1
ATOM 629 C CA . LYS A 1 82 ? -12.218 6.579 23.842 1.00 53.91 82 LYS A CA 1
ATOM 630 C C . LYS A 1 82 ? -13.535 7.294 24.153 1.00 53.91 82 LYS A C 1
ATOM 632 O O . LYS A 1 82 ? -13.611 7.989 25.161 1.00 53.91 82 LYS A O 1
ATOM 637 N N . LYS A 1 83 ? -14.545 7.196 23.282 1.00 57.47 83 LYS A N 1
ATOM 638 C CA . LYS A 1 83 ? -15.798 7.953 23.433 1.00 57.47 83 LYS A CA 1
ATOM 639 C C . LYS A 1 83 ? -16.777 7.292 24.407 1.00 57.47 83 LYS A C 1
ATOM 641 O O . LYS A 1 83 ? -17.559 8.007 25.015 1.00 57.47 83 LYS A O 1
ATOM 646 N N . LYS A 1 84 ? -16.737 5.964 24.579 1.00 55.78 84 LYS A N 1
ATOM 647 C CA . LYS A 1 84 ? -17.598 5.264 25.550 1.00 55.78 84 LYS A CA 1
ATOM 648 C C . LYS A 1 84 ? -17.110 5.471 26.982 1.00 55.78 84 LYS A C 1
ATOM 650 O O . LYS A 1 84 ? -17.920 5.809 27.834 1.00 55.78 84 LYS A O 1
ATOM 655 N N . ASP A 1 85 ? -15.802 5.392 27.200 1.00 63.06 85 ASP A N 1
ATOM 656 C CA . ASP A 1 85 ? -15.207 5.544 28.534 1.00 63.06 85 ASP A CA 1
ATOM 657 C C . ASP A 1 85 ? -15.423 6.963 29.095 1.00 63.06 85 ASP A C 1
ATOM 659 O O . ASP A 1 85 ? -15.743 7.125 30.264 1.00 63.06 85 ASP A O 1
ATOM 663 N N . GLN A 1 86 ? -15.381 7.991 28.237 1.00 61.62 86 GLN A N 1
ATOM 664 C CA . GLN A 1 86 ? -15.659 9.386 28.620 1.00 61.62 86 GLN A CA 1
ATOM 665 C C . GLN A 1 86 ? -17.136 9.683 28.923 1.00 61.62 86 GLN A C 1
ATOM 667 O O . GLN A 1 86 ? -17.434 10.655 29.614 1.00 61.62 86 GLN A O 1
ATOM 672 N N . LEU A 1 87 ? -18.070 8.907 28.366 1.00 66.38 87 LEU A N 1
ATOM 673 C CA . LEU A 1 87 ? -19.503 9.064 28.644 1.00 66.38 87 LEU A CA 1
ATOM 674 C C . LEU A 1 87 ? -19.903 8.318 29.920 1.00 66.38 87 LEU A C 1
ATOM 676 O O . LEU A 1 87 ? -20.774 8.794 30.640 1.00 66.38 87 LEU A O 1
ATOM 680 N N . VAL A 1 88 ? -19.253 7.183 30.202 1.00 69.00 88 VAL A N 1
ATOM 681 C CA . VAL A 1 88 ? -19.425 6.444 31.459 1.00 69.00 88 VAL A CA 1
ATOM 682 C C . VAL A 1 88 ? -18.868 7.262 32.622 1.00 69.00 88 VAL A C 1
ATOM 684 O O . VAL A 1 88 ? -19.616 7.527 33.551 1.00 69.00 88 VAL A O 1
ATOM 687 N N . ASP A 1 89 ? -17.633 7.762 32.508 1.00 67.88 89 ASP A N 1
ATOM 688 C CA . ASP A 1 89 ? -16.970 8.573 33.541 1.00 67.88 89 ASP A CA 1
ATOM 689 C C . ASP A 1 89 ? -17.769 9.840 33.899 1.00 67.88 89 ASP A C 1
ATOM 691 O O . ASP A 1 89 ? -18.070 10.092 35.064 1.00 67.88 89 ASP A O 1
ATOM 695 N N . LYS A 1 90 ? -18.246 10.586 32.891 1.00 64.62 90 LYS A N 1
ATOM 696 C CA . LYS A 1 90 ? -19.089 11.772 33.117 1.00 64.62 90 LYS A CA 1
ATOM 697 C C . LYS A 1 90 ? -20.454 11.456 33.731 1.00 64.62 90 LYS A C 1
ATOM 699 O O . LYS A 1 90 ? -20.960 12.287 34.474 1.00 64.62 90 LYS A O 1
ATOM 704 N N . GLY A 1 91 ? -21.050 10.303 33.421 1.00 62.72 91 GLY A N 1
ATOM 705 C CA . GLY A 1 91 ? -22.340 9.892 33.982 1.00 62.72 91 GLY A CA 1
ATOM 706 C C . GLY A 1 91 ? -22.252 9.549 35.472 1.00 62.72 91 GLY A C 1
ATOM 707 O O . GLY A 1 91 ? -23.109 9.970 36.246 1.00 62.72 91 GLY A O 1
ATOM 708 N N . THR A 1 92 ? -21.184 8.863 35.890 1.00 64.00 92 THR A N 1
ATOM 709 C CA . THR A 1 92 ? -20.907 8.563 37.307 1.00 64.00 92 THR A CA 1
ATOM 710 C C . THR A 1 92 ? -20.662 9.827 38.126 1.00 64.00 92 THR A C 1
ATOM 712 O O . THR A 1 92 ? -21.283 9.995 39.170 1.00 64.00 92 THR A O 1
ATOM 715 N N . MET A 1 93 ? -19.879 10.777 37.601 1.00 61.00 93 MET A N 1
ATOM 716 C CA . MET A 1 93 ? -19.609 12.051 38.284 1.00 61.00 93 MET A CA 1
ATOM 717 C C . MET A 1 93 ? -20.857 12.939 38.429 1.00 61.00 93 MET A C 1
ATOM 719 O O . MET A 1 93 ? -20.901 13.808 39.293 1.00 61.00 93 MET A O 1
ATOM 723 N N . THR A 1 94 ? -21.879 12.767 37.584 1.00 63.88 94 THR A N 1
ATOM 724 C CA . THR A 1 94 ? -23.146 13.505 37.718 1.00 63.88 94 THR A CA 1
ATOM 725 C C . THR A 1 94 ? -24.145 12.835 38.650 1.00 63.88 94 THR A C 1
ATOM 727 O O . THR A 1 94 ? -24.971 13.532 39.225 1.00 63.88 94 THR A O 1
ATOM 730 N N . SER A 1 95 ? -24.106 11.511 38.804 1.00 60.56 95 SER A N 1
ATOM 731 C CA . SER A 1 95 ? -25.002 10.821 39.740 1.00 60.56 95 SER A CA 1
ATOM 732 C C . SER A 1 95 ? -24.560 10.998 41.191 1.00 60.56 95 SER A C 1
ATOM 734 O O . SER A 1 95 ? -25.411 11.184 42.046 1.00 60.56 95 SER A O 1
ATOM 736 N N . GLU A 1 96 ? -23.254 11.028 41.457 1.00 66.19 96 GLU A N 1
ATOM 737 C CA . GLU A 1 96 ? -22.713 11.136 42.822 1.00 66.19 96 GLU A CA 1
ATOM 738 C C . GLU A 1 96 ? -22.911 12.535 43.445 1.00 66.19 96 GLU A C 1
ATOM 740 O O . GLU A 1 96 ? -23.114 12.656 44.643 1.00 66.19 96 GLU A O 1
ATOM 745 N N . ASN A 1 97 ? -22.952 13.598 42.630 1.00 62.34 97 ASN A N 1
ATOM 746 C CA . ASN A 1 97 ? -23.115 14.987 43.097 1.00 62.34 97 ASN A CA 1
ATOM 747 C C . ASN A 1 97 ? -24.579 15.446 43.266 1.00 62.34 97 ASN A C 1
ATOM 749 O O . ASN A 1 97 ? -24.815 16.612 43.568 1.00 62.34 97 ASN A O 1
ATOM 753 N N . ASN A 1 98 ? -25.559 14.577 42.999 1.00 62.22 98 ASN A N 1
ATOM 754 C CA . ASN A 1 98 ? -26.991 14.896 43.108 1.00 62.22 98 ASN A CA 1
ATOM 755 C C . ASN A 1 98 ? -27.685 14.141 44.260 1.00 62.22 98 ASN A C 1
ATOM 757 O O . ASN A 1 98 ? -28.909 14.205 44.370 1.00 62.22 98 ASN A O 1
ATOM 761 N N . GLU A 1 99 ? -26.925 13.407 45.080 1.00 61.84 99 GLU A N 1
ATOM 762 C CA . GLU A 1 99 ? -27.423 12.686 46.262 1.00 61.84 99 GLU A CA 1
ATOM 763 C C . GLU A 1 99 ? -27.053 13.371 47.603 1.00 61.84 99 GLU A C 1
ATOM 765 O O . GLU A 1 99 ? -27.411 12.848 48.658 1.00 61.84 99 GLU A O 1
ATOM 770 N N . GLU A 1 100 ? -26.415 14.551 47.574 1.00 53.66 100 GLU A N 1
ATOM 771 C CA . GLU A 1 100 ? -26.209 15.454 48.732 1.00 53.66 100 GLU A CA 1
ATOM 772 C C . GLU A 1 100 ? -27.139 16.677 48.676 1.00 53.66 100 GLU A C 1
ATOM 774 O O . GLU A 1 100 ? -27.652 17.075 49.749 1.00 53.66 100 GLU A O 1
#

InterPro domains:
  IPR021448 Protein of unknown function DUF3098 [PF11297] (11-78)

Organism: NCBI:txid2058658